Protein AF-A0A161MCT8-F1 (afdb_monomer_lite)

Organism: Triatoma infestans (NCBI:txid30076)

pLDDT: mean 91.81, std 5.63, range [60.62, 98.31]

Sequence (160 aa):
AERAEILQNCLNSLKDGGYIISIEDVGAEFAMDDIVTVASYACNNKCIMLLKKASLRDVENDAVIKYDSNDFTWIRKAQELISSAENRRIVFFSEKQKHSGLLGFANCLKRENDGKKTRFVLIMDDNAEKFSIANPFYANQLSKDLVINVYKNGRWGTYR

InterPro domains:
  IPR049391 Fatty acid synthase, pseudo-KR domain [PF21149] (71-160)

Secondary structure (DSSP, 8-state):
-HHHHHHHHHHHTPPTT-EEEEEEETT-----TTEEEEEEEEETTEEEEEEEEPP---STTSEEEE--SS--THHHHHHHHHHS-----EEEEE-S-SS--HHHHHHHHTTSTTGGGEEEEEE--TTSPPP-TTSHHHHHHHTT--SEEEEETTEEE---

Foldseek 3Di:
DVVVVVVVVVQVPDDVLDKDKDKAFPPDDDPDPQKDFLDWADDPRIIITIMHTFAPDDLQPAAEFEDDPVDPPSVVVVVVVLPDPDPAAYEYEYDPDPDGCQVVVLVVQCPDPSSLSYAYEYEDDNPDDPDDSPDCVVVVNCSSVDRYWYDDPNDIDDDD

Radius of gyration: 17.24 Å; chains: 1; bounding box: 38×37×45 Å

Structure (mmCIF, N/CA/C/O backbone):
data_AF-A0A161MCT8-F1
#
_entry.id   AF-A0A161MCT8-F1
#
loop_
_atom_site.group_PDB
_atom_site.id
_atom_site.type_symbol
_atom_site.label_atom_id
_atom_site.label_alt_id
_atom_site.label_comp_id
_atom_site.label_asym_id
_atom_site.label_entity_id
_atom_site.label_seq_id
_atom_site.pdbx_PDB_ins_code
_atom_site.Cartn_x
_atom_site.Cartn_y
_atom_site.Cartn_z
_atom_site.occupancy
_atom_site.B_iso_or_equiv
_atom_site.auth_seq_id
_atom_site.auth_comp_id
_atom_site.auth_asym_id
_atom_site.auth_atom_id
_atom_site.pdbx_PDB_model_num
ATOM 1 N N . ALA A 1 1 ? -22.378 3.930 23.420 1.00 60.62 1 ALA A N 1
ATOM 2 C CA . ALA A 1 1 ? -22.421 5.393 23.238 1.00 60.62 1 ALA A CA 1
ATOM 3 C C . ALA A 1 1 ? -21.050 6.000 23.537 1.00 60.62 1 ALA A C 1
ATOM 5 O O . ALA A 1 1 ? -20.394 6.422 22.599 1.00 60.62 1 ALA A O 1
ATOM 6 N N . GLU A 1 2 ? -20.553 5.894 24.773 1.00 82.38 2 GLU A N 1
ATOM 7 C CA . GLU A 1 2 ? -19.278 6.494 25.217 1.00 82.38 2 GLU A CA 1
ATOM 8 C C . GLU A 1 2 ? -18.037 6.088 24.390 1.00 82.38 2 GLU A C 1
ATOM 10 O O . GLU A 1 2 ? -17.288 6.943 23.933 1.00 82.38 2 GLU A O 1
ATOM 15 N N . ARG A 1 3 ? -17.842 4.791 24.101 1.00 79.94 3 ARG A N 1
ATOM 16 C CA . ARG A 1 3 ? -16.689 4.314 23.302 1.00 79.94 3 ARG A CA 1
ATOM 17 C C . ARG A 1 3 ? -16.634 4.912 21.891 1.00 79.94 3 ARG A C 1
ATOM 19 O O . ARG A 1 3 ? -15.554 5.244 21.412 1.00 79.94 3 ARG A O 1
ATOM 26 N N . ALA A 1 4 ? -17.783 5.031 21.226 1.00 81.94 4 ALA A N 1
ATOM 27 C CA . ALA A 1 4 ? -17.860 5.591 19.876 1.00 81.94 4 ALA A CA 1
ATOM 28 C C . ALA A 1 4 ? -17.554 7.096 19.885 1.00 81.94 4 ALA A C 1
ATOM 30 O O . ALA A 1 4 ? -16.852 7.589 19.010 1.00 81.94 4 ALA A O 1
ATOM 31 N N . GLU A 1 5 ? -18.012 7.807 20.916 1.00 87.88 5 GLU A N 1
ATOM 32 C CA . GLU A 1 5 ? -17.740 9.231 21.105 1.00 87.88 5 GLU A CA 1
ATOM 33 C C . GLU A 1 5 ? -16.254 9.505 21.380 1.00 87.88 5 GLU A C 1
ATOM 35 O O . GLU A 1 5 ? -15.654 10.368 20.738 1.00 87.88 5 GLU A O 1
ATOM 40 N N . ILE A 1 6 ? -15.623 8.721 22.266 1.00 89.69 6 ILE A N 1
ATOM 41 C CA . ILE A 1 6 ? -14.175 8.804 22.524 1.00 89.69 6 ILE A CA 1
ATOM 42 C C . ILE A 1 6 ? -13.394 8.574 21.229 1.00 89.69 6 ILE A C 1
ATOM 44 O O . ILE A 1 6 ? -12.505 9.357 20.894 1.00 89.69 6 ILE A O 1
ATOM 48 N N . LEU A 1 7 ? -13.748 7.531 20.476 1.00 88.12 7 LEU A N 1
ATOM 49 C CA . LEU A 1 7 ? -13.081 7.213 19.220 1.00 88.12 7 LEU A CA 1
ATOM 50 C C . LEU A 1 7 ? -13.246 8.334 18.187 1.00 88.12 7 LEU A C 1
ATOM 52 O O . LEU A 1 7 ? -12.261 8.722 17.560 1.00 88.12 7 LEU A O 1
ATOM 56 N N . GLN A 1 8 ? -14.440 8.916 18.065 1.00 88.12 8 GLN A N 1
ATOM 57 C CA . GLN A 1 8 ? -14.677 10.054 17.178 1.00 88.12 8 GLN A CA 1
ATOM 58 C C . GLN A 1 8 ? -13.823 11.269 17.564 1.00 88.12 8 GLN A C 1
ATOM 60 O O . GLN A 1 8 ? -13.223 11.908 16.698 1.00 88.12 8 GLN A O 1
ATOM 65 N N . ASN A 1 9 ? -13.706 11.563 18.860 1.00 91.44 9 ASN A N 1
ATOM 66 C CA . ASN A 1 9 ? -12.850 12.642 19.357 1.00 91.44 9 ASN A CA 1
ATOM 67 C C . ASN A 1 9 ? -11.369 12.381 19.048 1.00 91.44 9 ASN A C 1
ATOM 69 O O . ASN A 1 9 ? -10.646 13.298 18.642 1.00 91.44 9 ASN A O 1
ATOM 73 N N . CYS A 1 10 ? -10.920 11.128 19.167 1.00 92.12 10 CYS A N 1
ATOM 74 C CA . CYS A 1 10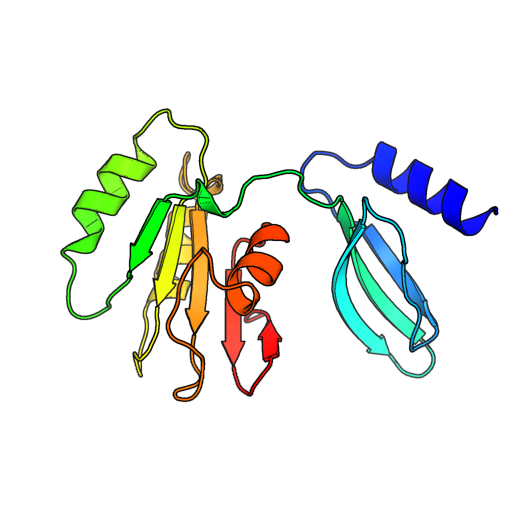 ? -9.575 10.729 18.761 1.00 92.12 10 CYS A CA 1
ATOM 75 C C . CYS A 1 10 ? -9.358 10.943 17.258 1.00 92.12 10 CYS A C 1
ATOM 77 O O . CYS A 1 10 ? -8.354 11.543 16.880 1.00 92.12 10 CYS A O 1
ATOM 79 N N . LEU A 1 11 ? -10.298 10.522 16.403 1.00 89.50 11 LEU A N 1
ATOM 80 C CA . LEU A 1 11 ? -10.209 10.709 14.948 1.00 89.50 11 LEU A CA 1
ATOM 81 C C . LEU A 1 11 ? -10.165 12.185 14.550 1.00 89.50 11 LEU A C 1
ATOM 83 O O . LEU A 1 11 ? -9.385 12.555 13.675 1.00 89.50 11 LEU A O 1
ATOM 87 N N . ASN A 1 12 ? -10.963 13.027 15.207 1.00 90.75 12 ASN A N 1
ATOM 88 C CA . ASN A 1 12 ? -10.994 14.472 14.966 1.00 90.75 12 ASN A CA 1
ATOM 89 C C . ASN A 1 12 ? -9.693 15.169 15.396 1.00 90.75 12 ASN A C 1
ATOM 91 O O . ASN A 1 12 ? -9.385 16.252 14.905 1.00 90.75 12 ASN A O 1
ATOM 95 N N . SER A 1 13 ? -8.918 14.539 16.281 1.00 93.00 13 SER A N 1
ATOM 96 C CA . SER A 1 13 ? -7.627 15.044 16.758 1.00 93.00 13 SER A CA 1
ATOM 97 C C . SER A 1 13 ? -6.440 14.584 15.897 1.00 93.00 13 SER A C 1
ATOM 99 O O . SER A 1 13 ? -5.315 15.050 16.097 1.00 93.00 13 SER A O 1
ATOM 101 N N . LEU A 1 14 ? -6.648 13.662 14.948 1.00 92.44 14 LEU A N 1
ATOM 102 C CA . LEU A 1 14 ? -5.588 13.180 14.065 1.00 92.44 14 LEU A CA 1
ATOM 103 C C . LEU A 1 14 ? -5.242 14.213 12.990 1.00 92.44 14 LEU A C 1
ATOM 105 O O . LEU A 1 14 ? -6.110 14.802 12.352 1.00 92.44 14 LEU A O 1
ATOM 109 N N . LYS A 1 15 ? -3.944 14.347 12.709 1.00 91.88 15 LYS A N 1
ATOM 110 C CA . LYS A 1 15 ? -3.476 14.940 11.450 1.00 91.88 15 LYS A CA 1
ATOM 111 C C . LYS A 1 15 ? -3.783 14.000 10.283 1.00 91.88 15 LYS A C 1
ATOM 113 O O . LYS A 1 15 ? -3.913 12.789 10.477 1.00 91.88 15 LYS A O 1
ATOM 118 N N . ASP A 1 16 ? -3.792 14.537 9.068 1.00 86.44 16 ASP A N 1
ATOM 119 C CA . ASP A 1 16 ? -3.954 13.742 7.850 1.00 86.44 16 ASP A CA 1
ATOM 120 C C . ASP A 1 16 ? -2.961 12.575 7.791 1.00 86.44 16 ASP A C 1
ATOM 122 O O . ASP A 1 16 ? -1.748 12.737 7.946 1.00 86.44 16 ASP A O 1
ATOM 126 N N . GLY A 1 17 ? -3.495 11.371 7.579 1.00 86.06 17 GLY A N 1
ATOM 127 C CA . GLY A 1 17 ? -2.709 10.139 7.551 1.00 86.06 17 GLY A CA 1
ATOM 128 C C . GLY A 1 17 ? -2.237 9.633 8.920 1.00 86.06 17 GLY A C 1
ATOM 129 O O . GLY A 1 17 ? -1.461 8.679 8.955 1.00 86.06 17 GLY A O 1
ATOM 130 N N . GLY A 1 18 ? -2.687 10.242 10.022 1.00 93.19 18 GLY A N 1
ATOM 131 C CA . GLY A 1 18 ? -2.433 9.788 11.387 1.00 93.19 18 GLY A CA 1
ATOM 132 C C . GLY A 1 18 ? -3.060 8.427 11.701 1.00 93.19 18 GLY A C 1
ATOM 133 O O . GLY A 1 18 ? -3.954 7.953 10.999 1.00 93.19 18 GLY A O 1
ATOM 134 N N . TYR A 1 19 ? -2.582 7.807 12.779 1.00 94.69 19 TYR A N 1
ATOM 135 C CA . TYR A 1 19 ? -3.027 6.492 13.235 1.00 94.69 19 TYR A CA 1
ATOM 136 C C . TYR A 1 19 ? -3.433 6.541 14.707 1.00 94.69 19 TYR A C 1
ATOM 138 O O . TYR A 1 19 ? -2.889 7.331 15.478 1.00 94.69 19 TYR A O 1
ATOM 146 N N . ILE A 1 20 ? -4.335 5.642 15.093 1.00 94.75 20 ILE A N 1
ATOM 147 C CA . ILE A 1 20 ? -4.674 5.338 16.485 1.00 94.75 20 ILE A CA 1
ATOM 148 C C . ILE A 1 20 ? -4.176 3.928 16.783 1.00 94.75 20 ILE A C 1
ATOM 150 O O . ILE A 1 20 ? -4.358 3.015 15.978 1.00 94.75 20 ILE A O 1
ATOM 154 N N . ILE A 1 21 ? -3.553 3.751 17.943 1.00 94.94 21 ILE A N 1
ATOM 155 C CA . ILE A 1 21 ? -3.252 2.432 18.496 1.00 94.94 21 ILE A CA 1
ATOM 156 C C . ILE A 1 21 ? -4.252 2.198 19.620 1.00 94.94 21 ILE A C 1
ATOM 158 O O . ILE A 1 21 ? -4.303 2.997 20.553 1.00 94.94 21 ILE A O 1
ATOM 162 N N . SER A 1 22 ? -5.029 1.120 19.525 1.00 92.81 22 SER A N 1
ATOM 163 C CA . SER A 1 22 ? -5.936 0.695 20.592 1.00 92.81 22 SER A CA 1
ATOM 164 C C . SER A 1 22 ? -5.580 -0.697 21.095 1.00 92.81 22 SER A C 1
ATOM 166 O O . SER A 1 22 ? -5.077 -1.532 20.340 1.00 92.81 22 SER A O 1
ATOM 168 N N . ILE A 1 23 ? -5.845 -0.935 22.377 1.00 93.69 23 ILE A N 1
ATOM 169 C CA . ILE A 1 23 ? -5.755 -2.251 23.006 1.00 93.69 23 ILE A CA 1
ATOM 170 C C . ILE A 1 23 ? -7.181 -2.692 23.304 1.00 93.69 23 ILE A C 1
ATOM 172 O O . ILE A 1 23 ? -7.877 -2.057 24.091 1.00 93.69 23 ILE A O 1
ATOM 176 N N . GLU A 1 24 ? -7.603 -3.784 22.686 1.00 92.81 24 GLU A N 1
ATOM 177 C CA . GLU A 1 24 ? -8.987 -4.253 22.718 1.00 92.81 24 GLU A CA 1
ATOM 178 C C . GLU A 1 24 ? -9.051 -5.728 23.116 1.00 92.81 24 GLU A C 1
ATOM 180 O O . GLU A 1 24 ? -8.024 -6.397 23.235 1.00 92.81 24 GLU A O 1
ATOM 185 N N . ASP A 1 25 ? -10.252 -6.252 23.345 1.00 93.25 25 ASP A N 1
ATOM 186 C CA . ASP A 1 25 ? -10.452 -7.698 23.456 1.00 93.25 25 ASP A CA 1
ATOM 187 C C . ASP A 1 25 ? -10.259 -8.388 22.099 1.00 93.25 25 ASP A C 1
ATOM 189 O O . ASP A 1 25 ? -10.488 -7.809 21.034 1.00 93.25 25 ASP A O 1
ATOM 193 N N . VAL A 1 26 ? -9.824 -9.650 22.124 1.00 90.25 26 VAL A N 1
ATOM 194 C CA . VAL A 1 26 ? -9.659 -10.439 20.894 1.00 90.25 26 VAL A CA 1
ATOM 195 C C . VAL A 1 26 ? -10.998 -10.535 20.158 1.00 90.25 26 VAL A C 1
ATOM 197 O O . VAL A 1 26 ? -12.011 -10.900 20.746 1.00 90.25 26 VAL A O 1
ATOM 200 N N . GLY A 1 27 ? -10.988 -10.225 18.860 1.00 85.31 27 GLY A N 1
ATOM 201 C CA . GLY A 1 27 ? -12.195 -10.199 18.029 1.00 85.31 27 GLY A CA 1
ATOM 202 C C . GLY A 1 27 ? -12.957 -8.873 18.062 1.00 85.31 27 GLY A C 1
ATOM 203 O O . GLY A 1 27 ? -14.019 -8.784 17.457 1.00 85.31 27 GLY A O 1
ATOM 204 N N . ALA A 1 28 ? -12.436 -7.840 18.732 1.00 87.31 28 ALA A N 1
ATOM 205 C CA . ALA A 1 28 ? -13.012 -6.507 18.644 1.00 87.31 28 ALA A CA 1
ATOM 206 C C . ALA A 1 28 ? -13.000 -5.985 17.200 1.00 87.31 28 ALA A C 1
ATOM 208 O O . ALA A 1 28 ? -11.990 -6.050 16.495 1.00 87.31 28 ALA A O 1
ATOM 209 N N . GLU A 1 29 ? -14.127 -5.405 16.798 1.00 84.25 29 GLU A N 1
ATOM 210 C CA . GLU A 1 29 ? -14.304 -4.755 15.506 1.00 84.25 29 GLU A CA 1
ATOM 211 C C . GLU A 1 29 ? -14.774 -3.310 15.700 1.00 84.25 29 GLU A C 1
ATOM 213 O O . GLU A 1 29 ? -15.417 -2.952 16.694 1.00 84.25 29 GLU A O 1
ATOM 218 N N . PHE A 1 30 ? -14.430 -2.465 14.731 1.00 81.94 30 PHE A N 1
ATOM 219 C CA . PHE A 1 30 ? -14.859 -1.074 14.663 1.00 81.94 30 PHE A CA 1
ATOM 220 C C . PHE A 1 30 ? -15.701 -0.899 13.404 1.00 81.94 30 PHE A C 1
ATOM 222 O O . PHE A 1 30 ? -15.164 -0.744 12.311 1.00 81.94 30 PHE A O 1
ATOM 229 N N . ALA A 1 31 ? -17.021 -0.959 13.563 1.00 68.94 31 ALA A N 1
ATOM 230 C CA . ALA A 1 31 ? -17.977 -0.713 12.490 1.00 68.94 31 ALA A CA 1
ATOM 231 C C . ALA A 1 31 ? -18.302 0.788 12.424 1.00 68.94 31 ALA A C 1
ATOM 233 O O . ALA A 1 31 ? -19.344 1.229 12.904 1.00 68.94 31 ALA A O 1
ATOM 234 N N . MET A 1 32 ? -17.363 1.579 11.904 1.00 77.62 32 MET A N 1
ATOM 235 C CA . MET A 1 32 ? -17.556 3.003 11.617 1.00 77.62 32 MET A CA 1
ATOM 236 C C . MET A 1 32 ? -17.069 3.288 10.199 1.00 77.62 32 MET A C 1
ATOM 238 O O . MET A 1 32 ? -15.960 2.893 9.843 1.00 77.62 32 MET A O 1
ATOM 242 N N . ASP A 1 33 ? -17.891 3.976 9.405 1.00 76.25 33 ASP A N 1
ATOM 243 C CA . ASP A 1 33 ? -17.624 4.228 7.980 1.00 76.25 33 ASP A CA 1
ATOM 244 C C . ASP A 1 33 ? -16.345 5.049 7.748 1.00 76.25 33 ASP A C 1
ATOM 246 O O . ASP A 1 33 ? -15.706 4.953 6.701 1.00 76.25 33 ASP A O 1
ATOM 250 N N . ASP A 1 34 ? -15.941 5.851 8.735 1.00 84.81 34 ASP A N 1
ATOM 251 C CA . ASP A 1 34 ? -14.768 6.714 8.680 1.00 84.81 34 ASP A CA 1
ATOM 252 C C . ASP A 1 34 ? -13.501 6.078 9.278 1.00 84.81 34 ASP A C 1
ATOM 254 O O . ASP A 1 34 ? -12.482 6.765 9.393 1.00 84.81 34 ASP A O 1
ATOM 258 N N . ILE A 1 35 ? -13.506 4.777 9.606 1.00 88.88 35 ILE A N 1
ATOM 259 C CA . ILE A 1 35 ? -12.356 4.063 10.186 1.00 88.88 35 ILE A CA 1
ATOM 260 C C . ILE A 1 35 ? -11.990 2.831 9.369 1.00 88.88 35 ILE A C 1
ATOM 262 O O . ILE A 1 35 ? -12.825 2.029 8.969 1.00 88.88 35 ILE A O 1
ATOM 266 N N . VAL A 1 36 ? -10.686 2.618 9.211 1.00 90.44 36 VAL A N 1
ATOM 267 C CA . VAL A 1 36 ? -10.130 1.387 8.664 1.00 90.44 36 VAL A CA 1
ATOM 268 C C . VAL A 1 36 ? -9.172 0.751 9.662 1.00 90.44 36 VAL A C 1
ATOM 270 O O . VAL A 1 36 ? -8.249 1.393 10.171 1.00 90.44 36 VAL A O 1
ATOM 273 N N . THR A 1 37 ? -9.356 -0.550 9.896 1.00 92.06 37 THR A N 1
ATOM 274 C CA . THR A 1 37 ? -8.369 -1.371 10.604 1.00 92.06 37 THR A CA 1
ATOM 275 C C . THR A 1 37 ? -7.218 -1.702 9.655 1.00 92.06 37 THR A C 1
ATOM 277 O O . THR A 1 37 ? -7.382 -2.390 8.645 1.00 92.06 37 THR A O 1
ATOM 280 N N . VAL A 1 38 ? -6.031 -1.198 9.979 1.00 92.94 38 VAL A N 1
ATOM 281 C CA . VAL A 1 38 ? -4.807 -1.379 9.191 1.00 92.94 38 VAL A CA 1
ATOM 282 C C . VAL A 1 38 ? -4.097 -2.671 9.576 1.00 92.94 38 VAL A C 1
ATOM 284 O O . VAL A 1 38 ? -3.630 -3.399 8.701 1.00 92.94 38 VAL A O 1
ATOM 287 N N . ALA A 1 39 ? -4.023 -2.957 10.876 1.00 92.06 39 ALA A N 1
ATOM 288 C CA . ALA A 1 39 ? -3.424 -4.170 11.415 1.00 92.06 39 ALA A CA 1
ATOM 289 C C . ALA A 1 39 ? -4.077 -4.552 12.749 1.00 92.06 39 ALA A C 1
ATOM 291 O O . ALA A 1 39 ? -4.557 -3.685 13.477 1.00 92.06 39 ALA A O 1
ATOM 292 N N . SER A 1 40 ? -4.050 -5.844 13.070 1.00 92.56 40 SER A N 1
ATOM 293 C CA . SER A 1 40 ? -4.464 -6.384 14.364 1.00 92.56 40 SER A CA 1
ATOM 294 C C . SER A 1 40 ? -3.501 -7.495 14.773 1.00 92.56 40 SER A C 1
ATOM 296 O O . SER A 1 40 ? -3.185 -8.375 13.970 1.00 92.56 40 SER A O 1
ATOM 298 N N . TYR A 1 41 ? -3.016 -7.431 16.009 1.00 91.81 41 TYR A N 1
ATOM 299 C CA . TYR A 1 41 ? -2.085 -8.395 16.585 1.00 91.81 41 TYR A CA 1
ATOM 300 C C . TYR A 1 41 ? -2.672 -8.946 17.879 1.00 91.81 41 TYR A C 1
ATOM 302 O O . TYR A 1 41 ? -2.870 -8.197 18.832 1.00 91.81 41 TYR A O 1
ATOM 310 N N . ALA A 1 42 ? -2.948 -10.248 17.928 1.00 92.12 42 ALA A N 1
ATOM 311 C CA . ALA A 1 42 ? -3.410 -10.893 19.151 1.00 92.12 42 ALA A CA 1
ATOM 312 C C . ALA A 1 42 ? -2.270 -10.980 20.183 1.00 92.12 42 ALA A C 1
ATOM 314 O O . ALA A 1 42 ? -1.143 -11.360 19.861 1.00 92.12 42 ALA A O 1
ATOM 315 N N . CYS A 1 43 ? -2.576 -10.634 21.428 1.00 90.38 43 CYS A N 1
ATOM 316 C CA . CYS A 1 43 ? -1.683 -10.656 22.580 1.00 90.38 43 CYS A CA 1
ATOM 317 C C . CYS A 1 43 ? -2.443 -11.251 23.773 1.00 90.38 43 CYS A C 1
ATOM 319 O O . CYS A 1 43 ? -3.087 -10.534 24.541 1.00 90.38 43 CYS A O 1
ATOM 321 N N . ASN A 1 44 ? -2.367 -12.575 23.935 1.00 90.00 44 ASN A N 1
ATOM 322 C CA . ASN A 1 44 ? -3.135 -13.328 24.931 1.00 90.00 44 ASN A CA 1
ATOM 323 C C . ASN A 1 44 ? -4.647 -13.067 24.784 1.00 90.00 44 ASN A C 1
ATOM 325 O O . ASN A 1 44 ? -5.218 -13.346 23.734 1.00 90.00 44 ASN A O 1
ATOM 329 N N . ASN A 1 45 ? -5.277 -12.500 25.815 1.00 92.31 45 ASN A N 1
ATOM 330 C CA . ASN A 1 45 ? -6.712 -12.207 25.851 1.00 92.31 45 ASN A CA 1
ATOM 331 C C . ASN A 1 45 ? -7.052 -10.821 25.278 1.00 92.31 45 ASN A C 1
ATOM 333 O O . ASN A 1 45 ? -8.211 -10.416 25.301 1.00 92.31 45 ASN A O 1
ATOM 337 N N . LYS A 1 46 ? -6.053 -10.083 24.785 1.00 94.94 46 LYS A N 1
ATOM 338 C CA . LYS A 1 46 ? -6.212 -8.768 24.161 1.00 94.94 46 LYS A CA 1
ATOM 339 C C . LYS A 1 46 ? -5.701 -8.791 22.724 1.00 94.94 46 LYS A C 1
ATOM 341 O O . LYS A 1 46 ? -5.036 -9.734 22.299 1.00 94.94 46 LYS A O 1
ATOM 346 N N . CYS A 1 47 ? -5.965 -7.736 21.972 1.00 94.56 47 CYS A N 1
ATOM 347 C CA . CYS A 1 47 ? -5.321 -7.463 20.699 1.00 94.56 47 CYS A CA 1
ATOM 348 C C . CYS A 1 47 ? -4.875 -6.000 20.621 1.00 94.56 47 CYS A C 1
ATOM 350 O O . CYS A 1 47 ? -5.494 -5.107 21.195 1.00 94.56 47 CYS A O 1
ATOM 352 N N . ILE A 1 48 ? -3.773 -5.764 19.915 1.00 94.94 48 ILE A N 1
ATOM 353 C CA . ILE A 1 48 ? -3.308 -4.428 19.550 1.00 94.94 48 ILE A CA 1
ATOM 354 C C . ILE A 1 48 ? -3.815 -4.150 18.142 1.00 94.94 48 ILE A C 1
ATOM 356 O O . ILE A 1 48 ? -3.437 -4.845 17.196 1.00 94.94 48 ILE A O 1
ATOM 360 N N . MET A 1 49 ? -4.647 -3.125 18.002 1.00 94.19 49 MET A N 1
ATOM 361 C CA . MET A 1 49 ? -5.208 -2.701 16.726 1.00 94.19 49 MET A CA 1
ATOM 362 C C . MET A 1 49 ? -4.603 -1.371 16.295 1.00 94.19 49 MET A C 1
ATOM 364 O O . MET A 1 49 ? -4.498 -0.431 17.081 1.00 94.19 49 MET A O 1
ATOM 368 N N . LEU A 1 50 ? -4.219 -1.296 15.023 1.00 94.81 50 LEU A N 1
ATOM 369 C 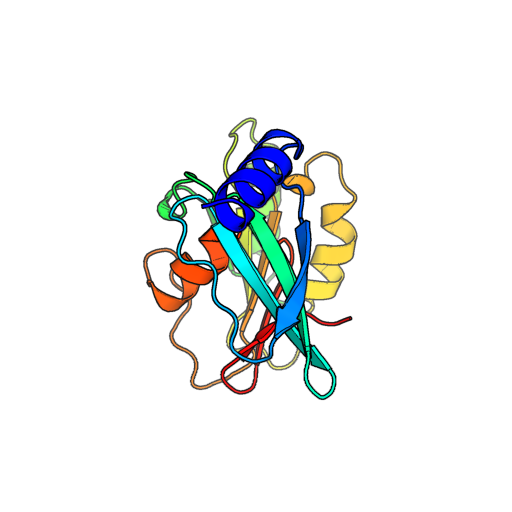CA . LEU A 1 50 ? -3.795 -0.067 14.370 1.00 94.81 50 LEU A CA 1
ATOM 370 C C . LEU A 1 50 ? -4.936 0.423 13.483 1.00 94.81 50 LEU A C 1
ATOM 372 O O . LEU A 1 50 ? -5.285 -0.233 12.499 1.00 94.81 50 LEU A O 1
ATOM 376 N N . LEU A 1 51 ? -5.499 1.573 13.828 1.00 93.88 51 LEU A N 1
ATOM 377 C CA . LEU A 1 51 ? -6.636 2.182 13.150 1.00 93.88 51 LEU A CA 1
ATOM 378 C C . LEU A 1 51 ? -6.193 3.445 12.414 1.00 93.88 51 LEU A C 1
ATOM 380 O O . LEU A 1 51 ? -5.251 4.126 12.824 1.00 93.88 51 LEU A O 1
ATOM 384 N N . LYS A 1 52 ? -6.890 3.770 11.330 1.00 92.31 52 LYS A N 1
ATOM 385 C CA . LYS A 1 52 ? -6.668 4.979 10.536 1.00 92.31 52 LYS A CA 1
ATOM 386 C C . LYS A 1 52 ? -8.003 5.504 10.031 1.00 92.31 52 LYS A C 1
ATOM 388 O O . LYS A 1 52 ? -8.900 4.713 9.757 1.00 92.31 52 LYS A O 1
ATOM 393 N N . LYS A 1 53 ? -8.115 6.821 9.859 1.00 91.50 53 LYS A N 1
ATOM 394 C CA . LYS A 1 53 ? -9.277 7.419 9.197 1.00 91.50 53 LYS A CA 1
ATOM 395 C C . LYS A 1 53 ? -9.394 6.906 7.757 1.00 91.50 53 LYS A C 1
ATOM 397 O O . LYS A 1 53 ? -8.396 6.882 7.031 1.00 91.50 53 LYS A O 1
ATOM 402 N N . ALA A 1 54 ? -10.591 6.497 7.353 1.00 87.75 54 ALA A N 1
ATOM 403 C CA . ALA A 1 54 ? -10.865 6.056 5.996 1.00 87.75 54 ALA A CA 1
ATOM 404 C C . ALA A 1 54 ? -10.510 7.164 4.997 1.00 87.75 54 ALA A C 1
ATOM 406 O O . ALA A 1 54 ? -10.791 8.347 5.210 1.00 87.75 54 ALA A O 1
ATOM 407 N N . SER A 1 55 ? -9.847 6.784 3.908 1.00 83.50 55 SER A N 1
ATOM 408 C CA . SER A 1 55 ? -9.510 7.719 2.843 1.00 83.50 55 SER A CA 1
ATOM 409 C C . SER A 1 55 ? -10.671 7.788 1.856 1.00 83.50 55 SER A C 1
ATOM 411 O O . SER A 1 55 ? -11.025 6.774 1.268 1.00 83.50 55 SER A O 1
ATOM 413 N N . LEU A 1 56 ? -11.212 8.986 1.614 1.00 82.31 56 LEU A N 1
ATOM 414 C CA . LEU A 1 56 ? -12.202 9.243 0.549 1.00 82.31 56 LEU A CA 1
ATOM 415 C C . LEU A 1 56 ? -11.559 9.344 -0.847 1.00 82.31 56 LEU A C 1
ATOM 417 O O . LEU A 1 56 ? -12.132 9.903 -1.778 1.00 82.31 56 LEU A O 1
ATOM 421 N N . ARG A 1 57 ? -10.315 8.887 -0.974 1.00 85.56 57 ARG A N 1
ATOM 422 C CA . ARG A 1 57 ? -9.521 9.013 -2.185 1.00 85.56 57 ARG A CA 1
ATOM 423 C C . ARG A 1 57 ? -9.987 7.993 -3.212 1.00 85.56 57 ARG A C 1
ATOM 425 O O . ARG A 1 57 ? -10.038 6.801 -2.921 1.00 85.56 57 ARG A O 1
ATOM 432 N N . ASP A 1 58 ? -10.210 8.465 -4.430 1.00 89.88 58 ASP A N 1
ATOM 433 C CA . ASP A 1 58 ? -10.432 7.594 -5.575 1.00 89.88 58 ASP A CA 1
ATOM 434 C C . ASP A 1 58 ? -9.127 6.872 -5.946 1.00 89.88 58 ASP A C 1
ATOM 436 O O . ASP A 1 58 ? -8.141 7.496 -6.355 1.00 89.88 58 ASP A O 1
ATOM 440 N N . VAL A 1 59 ? -9.108 5.555 -5.729 1.00 93.31 59 VAL A N 1
ATOM 441 C CA . VAL A 1 59 ? -7.958 4.693 -6.018 1.00 93.31 59 VAL A CA 1
ATOM 442 C C . VAL A 1 59 ? -7.753 4.532 -7.521 1.00 93.31 59 VAL A C 1
ATOM 444 O O . VAL A 1 59 ? -6.610 4.428 -7.957 1.00 93.31 59 VAL A O 1
ATOM 447 N N . GLU A 1 60 ? -8.816 4.572 -8.325 1.00 92.62 60 GLU A N 1
ATOM 448 C CA . GLU A 1 60 ? -8.731 4.327 -9.768 1.00 92.62 60 GLU A CA 1
ATOM 449 C C . GLU A 1 60 ? -7.978 5.437 -10.515 1.00 92.62 60 GLU A C 1
ATOM 451 O O . GLU A 1 60 ? -7.379 5.184 -11.560 1.00 92.62 60 GLU A O 1
ATOM 456 N N . ASN A 1 61 ? -7.921 6.643 -9.939 1.00 93.38 61 ASN A N 1
ATOM 457 C CA . ASN A 1 61 ? -7.172 7.779 -10.486 1.00 93.38 61 ASN A CA 1
ATOM 458 C C . ASN A 1 61 ? -5.649 7.706 -10.259 1.00 93.38 61 ASN A C 1
ATOM 460 O O . ASN A 1 61 ? -4.905 8.545 -10.789 1.00 93.38 61 ASN A O 1
ATOM 464 N N . ASP A 1 62 ? -5.149 6.742 -9.482 1.00 95.56 62 ASP A N 1
ATOM 465 C CA . ASP A 1 62 ? -3.709 6.620 -9.255 1.00 95.56 62 ASP A CA 1
ATOM 466 C C . ASP A 1 62 ? -2.959 6.193 -10.515 1.00 95.56 62 ASP A C 1
ATOM 468 O O . ASP A 1 62 ? -3.388 5.354 -11.309 1.00 95.56 62 ASP A O 1
ATOM 472 N N . ALA A 1 63 ? -1.750 6.727 -10.667 1.00 96.38 63 ALA A N 1
ATOM 473 C CA . ALA A 1 63 ? -0.855 6.274 -11.711 1.00 96.38 63 ALA A CA 1
ATOM 474 C C . ALA A 1 63 ? -0.249 4.920 -11.335 1.00 96.38 63 ALA A C 1
ATOM 476 O O . ALA A 1 63 ? 0.309 4.760 -10.252 1.00 96.38 63 ALA A O 1
ATOM 477 N N . VAL A 1 64 ? -0.279 3.966 -12.261 1.00 97.75 64 VAL A N 1
ATOM 478 C CA . VAL A 1 64 ? 0.303 2.636 -12.059 1.00 97.75 64 VAL A CA 1
ATOM 479 C C . VAL A 1 64 ? 1.601 2.476 -12.853 1.00 97.75 64 VAL A C 1
ATOM 481 O O . VAL A 1 64 ? 1.685 2.802 -14.048 1.00 97.75 64 VAL A O 1
ATOM 484 N N . ILE A 1 65 ? 2.617 1.922 -12.190 1.00 97.62 65 ILE A N 1
ATOM 485 C CA . ILE A 1 65 ? 3.917 1.580 -12.766 1.00 97.62 65 ILE A CA 1
ATOM 486 C C . ILE A 1 65 ? 4.252 0.135 -12.406 1.00 97.62 65 ILE A C 1
ATOM 488 O O . ILE A 1 65 ? 4.385 -0.209 -11.232 1.00 97.62 65 ILE A O 1
ATOM 492 N N . LYS A 1 66 ? 4.424 -0.712 -13.424 1.00 97.44 66 LYS A N 1
ATOM 493 C CA . LYS A 1 66 ? 4.982 -2.048 -13.224 1.00 97.44 66 LYS A CA 1
ATOM 494 C C . LYS A 1 66 ? 6.486 -1.913 -13.020 1.00 97.44 66 LYS A C 1
ATOM 496 O O . LYS A 1 66 ? 7.188 -1.476 -13.925 1.00 97.44 66 LYS A O 1
ATOM 501 N N . TYR A 1 67 ? 6.951 -2.257 -11.830 1.00 97.31 67 TYR A N 1
ATOM 502 C CA . TYR A 1 67 ? 8.364 -2.355 -11.510 1.00 97.31 67 TYR A CA 1
ATOM 503 C C . TYR A 1 67 ? 8.900 -3.692 -12.010 1.00 97.31 67 TYR A C 1
ATOM 505 O O . TYR A 1 67 ? 8.313 -4.739 -11.730 1.00 97.31 67 TYR A O 1
ATOM 513 N N . ASP A 1 68 ? 10.040 -3.662 -12.684 1.00 94.06 68 ASP A N 1
ATOM 514 C CA . ASP A 1 68 ? 10.770 -4.852 -13.105 1.00 94.06 68 ASP A CA 1
ATOM 515 C C . ASP A 1 68 ? 12.257 -4.693 -12.759 1.00 94.06 68 ASP A C 1
ATOM 517 O O . ASP A 1 68 ? 12.828 -3.611 -12.923 1.00 94.06 68 ASP A O 1
ATOM 521 N N . SER A 1 69 ? 12.859 -5.750 -12.207 1.00 93.12 69 SER A N 1
ATOM 522 C CA . SER A 1 69 ? 14.286 -5.774 -11.856 1.00 93.12 69 SER A CA 1
ATOM 523 C C . SER A 1 69 ? 15.206 -5.997 -13.067 1.00 93.12 69 SER A C 1
ATOM 525 O O . SER A 1 69 ? 16.405 -5.755 -12.957 1.00 93.12 69 SER A O 1
ATOM 527 N N . ASN A 1 70 ? 14.678 -6.501 -14.186 1.00 92.38 70 ASN A N 1
ATOM 528 C CA . ASN A 1 70 ? 15.432 -6.849 -15.394 1.00 92.38 70 ASN A CA 1
ATOM 529 C C . ASN A 1 70 ? 15.184 -5.861 -16.542 1.00 92.38 70 ASN A C 1
ATOM 531 O O . ASN A 1 70 ? 16.052 -5.689 -17.394 1.00 92.38 70 ASN A O 1
ATOM 535 N N . ASP A 1 71 ? 14.016 -5.218 -16.564 1.00 92.12 71 ASP A N 1
ATOM 536 C CA . ASP A 1 71 ? 13.660 -4.186 -17.537 1.00 92.12 71 ASP A CA 1
ATOM 537 C C . ASP A 1 71 ? 13.436 -2.833 -16.844 1.00 92.12 71 ASP A C 1
ATOM 539 O O . ASP A 1 71 ? 12.498 -2.650 -16.073 1.00 92.12 71 ASP A O 1
ATOM 543 N N . PHE A 1 72 ? 14.289 -1.855 -17.146 1.00 94.88 72 PHE A N 1
ATOM 544 C CA . PHE A 1 72 ? 14.264 -0.522 -16.539 1.00 94.88 72 PHE A CA 1
ATOM 545 C C . PHE A 1 72 ? 13.493 0.526 -17.358 1.00 94.88 72 PHE A C 1
ATOM 547 O O . PHE A 1 72 ? 13.545 1.717 -17.041 1.00 94.88 72 PHE A O 1
ATOM 554 N N . THR A 1 73 ? 12.739 0.124 -18.387 1.00 95.38 73 THR A N 1
ATOM 555 C CA . THR A 1 73 ? 11.903 1.038 -19.195 1.00 95.38 73 THR A CA 1
ATOM 556 C C . THR A 1 73 ? 10.897 1.839 -18.361 1.00 95.38 73 THR A C 1
ATOM 558 O O . THR A 1 73 ? 10.526 2.958 -18.728 1.00 95.38 73 THR A O 1
ATOM 561 N N . TRP A 1 74 ? 10.501 1.323 -17.192 1.00 96.12 74 TRP A N 1
ATOM 562 C CA . TRP A 1 74 ? 9.603 1.998 -16.256 1.00 96.12 74 TRP A CA 1
ATOM 563 C C . TRP A 1 74 ? 10.195 3.266 -15.620 1.00 96.12 74 TRP A C 1
ATOM 565 O O . TRP A 1 74 ? 9.426 4.129 -15.189 1.00 96.12 74 TRP A O 1
ATOM 575 N N . ILE A 1 75 ? 11.527 3.417 -15.573 1.00 96.00 75 ILE A N 1
ATOM 576 C CA . ILE A 1 75 ? 12.190 4.545 -14.894 1.00 96.00 75 ILE A CA 1
ATOM 577 C C . ILE A 1 75 ? 11.777 5.881 -15.513 1.00 96.00 75 ILE A C 1
ATOM 579 O O . ILE A 1 75 ? 11.427 6.805 -14.780 1.00 96.00 75 ILE A O 1
ATOM 583 N N . ARG A 1 76 ? 11.759 5.984 -16.849 1.00 95.25 76 ARG A N 1
ATOM 584 C CA . ARG A 1 76 ? 11.405 7.236 -17.543 1.00 95.25 76 ARG A CA 1
ATOM 585 C C . ARG A 1 76 ? 9.989 7.684 -17.180 1.00 95.25 76 ARG A C 1
ATOM 587 O O . ARG A 1 76 ? 9.778 8.831 -16.801 1.00 95.25 76 ARG A O 1
ATOM 594 N N . LYS A 1 77 ? 9.036 6.747 -17.212 1.00 95.12 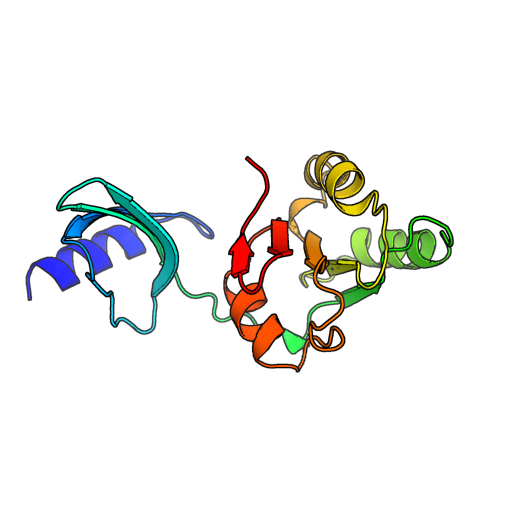77 LYS A N 1
ATOM 595 C CA . LYS A 1 77 ? 7.642 6.991 -16.814 1.00 95.12 77 LYS A CA 1
ATOM 596 C C . LYS A 1 77 ? 7.542 7.392 -15.338 1.00 95.12 77 LYS A C 1
ATOM 598 O O . LYS A 1 77 ? 6.758 8.272 -14.992 1.00 95.12 77 LYS A O 1
ATOM 603 N N . ALA A 1 78 ? 8.325 6.756 -14.465 1.00 94.50 78 ALA A N 1
ATOM 604 C CA . ALA A 1 78 ? 8.367 7.096 -13.047 1.00 94.50 78 ALA A CA 1
ATOM 605 C C . ALA A 1 78 ? 8.852 8.529 -12.821 1.00 94.50 78 ALA A C 1
ATOM 607 O O . ALA A 1 78 ? 8.192 9.272 -12.104 1.00 94.50 78 ALA A O 1
ATOM 608 N N . GLN A 1 79 ? 9.946 8.931 -13.469 1.00 93.38 79 GLN A N 1
ATOM 609 C CA . GLN A 1 79 ? 10.478 10.293 -13.383 1.00 93.38 79 GLN A CA 1
ATOM 610 C C . GLN A 1 79 ? 9.445 11.330 -13.837 1.00 93.38 79 GLN A C 1
ATOM 612 O O . GLN A 1 79 ? 9.174 12.273 -13.102 1.00 93.38 79 GLN A O 1
ATOM 617 N N . GLU A 1 80 ? 8.800 11.117 -14.987 1.00 93.19 80 GLU A N 1
ATOM 618 C CA . GLU A 1 80 ? 7.762 12.020 -15.505 1.00 93.19 80 GLU A CA 1
ATOM 619 C C . GLU A 1 80 ? 6.591 12.187 -14.523 1.00 93.19 80 GLU A C 1
ATOM 621 O O . GLU A 1 80 ? 6.174 13.305 -14.221 1.00 93.19 80 GLU A O 1
ATOM 626 N N . LEU A 1 81 ? 6.090 11.083 -13.962 1.00 93.62 81 LEU A N 1
ATOM 627 C CA . LEU A 1 81 ? 4.986 11.117 -12.999 1.00 93.62 81 LEU A CA 1
ATOM 628 C C . LEU A 1 81 ? 5.398 11.737 -11.657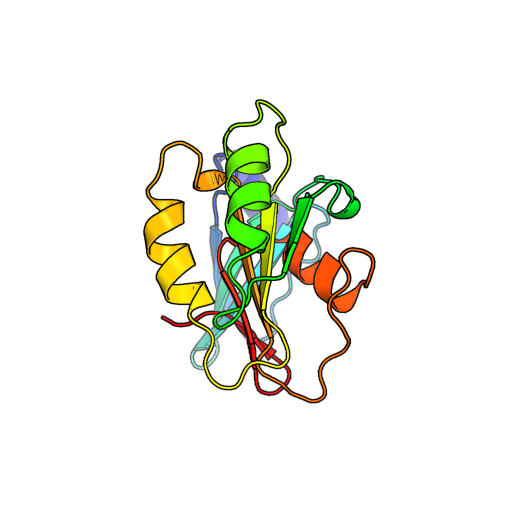 1.00 93.62 81 LEU A C 1
ATOM 630 O O . LEU A 1 81 ? 4.614 12.465 -11.038 1.00 93.62 81 LEU A O 1
ATOM 634 N N . ILE A 1 82 ? 6.620 11.471 -11.191 1.00 91.06 82 ILE A N 1
ATOM 635 C CA . ILE A 1 82 ? 7.136 12.013 -9.930 1.00 91.06 82 ILE A CA 1
ATOM 636 C C . ILE A 1 82 ? 7.376 13.519 -10.044 1.00 91.06 82 ILE A C 1
ATOM 638 O O . ILE A 1 82 ? 7.020 14.244 -9.122 1.00 91.06 82 ILE A O 1
ATOM 642 N N . SER A 1 83 ? 7.874 14.011 -11.175 1.00 89.19 83 SER A N 1
ATOM 643 C CA . SER A 1 83 ? 8.065 15.448 -11.396 1.00 89.19 83 SER A CA 1
ATOM 644 C C . SER A 1 83 ? 6.774 16.195 -11.747 1.00 89.19 83 SER A C 1
ATOM 646 O O . SER A 1 83 ? 6.759 17.424 -11.730 1.00 89.19 83 SER A O 1
ATOM 648 N N . SER A 1 84 ? 5.684 15.487 -12.061 1.00 89.19 84 SER A N 1
ATOM 649 C CA . SER A 1 84 ? 4.394 16.128 -12.325 1.00 89.19 84 SER A CA 1
ATOM 650 C C . SER A 1 84 ? 3.821 16.803 -11.071 1.00 89.19 84 SER A C 1
ATOM 652 O O . SER A 1 84 ? 3.891 16.260 -9.962 1.00 89.19 84 SER A O 1
ATOM 654 N N . ALA A 1 85 ? 3.188 17.963 -11.271 1.00 81.81 85 ALA A N 1
ATOM 655 C CA . ALA A 1 85 ? 2.440 18.682 -10.237 1.00 81.81 85 ALA A CA 1
ATOM 656 C C . ALA A 1 85 ? 1.085 18.021 -9.901 1.00 81.81 85 ALA A C 1
ATOM 658 O O . ALA A 1 85 ? 0.341 18.520 -9.057 1.00 81.81 85 ALA A O 1
ATOM 659 N N . GLU A 1 86 ? 0.741 16.909 -10.562 1.00 85.31 86 GLU A N 1
ATOM 660 C CA . GLU A 1 86 ? -0.493 16.176 -10.305 1.00 85.31 86 GLU A CA 1
ATOM 661 C C . GLU A 1 86 ? -0.481 15.590 -8.890 1.00 85.31 86 GLU A C 1
ATOM 663 O O . GLU A 1 86 ? 0.397 14.808 -8.511 1.00 85.31 86 GLU A O 1
ATOM 668 N N . ASN A 1 87 ? -1.507 15.923 -8.110 1.00 82.75 87 ASN A N 1
ATOM 669 C CA . ASN A 1 87 ? -1.686 15.404 -6.759 1.00 82.75 87 ASN A CA 1
ATOM 670 C C . ASN A 1 87 ? -2.404 14.040 -6.767 1.00 82.75 87 ASN A C 1
ATOM 672 O O . ASN A 1 87 ? -3.452 13.874 -6.145 1.00 82.75 87 ASN A O 1
ATOM 676 N N . ARG A 1 88 ? -1.849 13.059 -7.489 1.00 90.31 88 ARG A N 1
ATOM 677 C CA . ARG A 1 88 ? -2.301 11.654 -7.465 1.00 90.31 88 ARG A CA 1
ATOM 678 C C . ARG A 1 88 ? -1.227 10.736 -6.894 1.00 90.31 88 ARG A C 1
ATOM 680 O O . ARG A 1 88 ? -0.043 11.087 -6.903 1.00 90.31 88 ARG A O 1
ATOM 687 N N . ARG A 1 89 ? -1.608 9.562 -6.370 1.00 94.50 89 ARG A N 1
ATOM 688 C CA . ARG A 1 89 ? -0.600 8.585 -5.936 1.00 94.50 89 ARG A CA 1
ATOM 689 C C . ARG A 1 89 ? 0.006 7.887 -7.144 1.00 94.50 89 ARG A C 1
ATOM 691 O O . ARG A 1 89 ? -0.593 7.793 -8.213 1.00 94.50 89 ARG A O 1
ATOM 698 N N . ILE A 1 90 ? 1.223 7.400 -6.941 1.00 96.56 90 ILE A N 1
ATOM 699 C CA . ILE A 1 90 ? 1.953 6.593 -7.913 1.00 96.56 90 ILE A CA 1
ATOM 700 C C . ILE A 1 90 ? 2.154 5.221 -7.284 1.00 96.56 90 ILE A C 1
ATOM 702 O O . ILE A 1 90 ? 2.923 5.079 -6.333 1.00 96.56 90 ILE A O 1
ATOM 706 N N . VAL A 1 91 ? 1.442 4.223 -7.790 1.00 97.94 91 VAL A N 1
ATOM 707 C CA . VAL A 1 91 ? 1.512 2.840 -7.329 1.00 97.94 91 VAL A CA 1
ATOM 708 C C . VAL A 1 91 ? 2.536 2.090 -8.172 1.00 97.94 91 VAL A C 1
ATOM 710 O O . VAL A 1 91 ? 2.299 1.764 -9.336 1.00 97.94 91 VAL A O 1
ATOM 713 N N . PHE A 1 92 ? 3.679 1.795 -7.566 1.00 98.12 92 PHE A N 1
ATOM 714 C CA . PHE A 1 92 ? 4.632 0.830 -8.088 1.00 98.12 92 PHE A CA 1
ATOM 715 C C . PHE A 1 92 ? 4.201 -0.564 -7.659 1.00 98.12 92 PHE A C 1
ATOM 717 O O . PHE A 1 92 ? 4.037 -0.818 -6.465 1.00 98.12 92 PHE A O 1
ATOM 724 N N . PHE A 1 93 ? 4.061 -1.480 -8.607 1.00 98.25 93 PHE A N 1
ATOM 725 C CA . PHE A 1 93 ? 3.764 -2.871 -8.294 1.00 98.25 93 PHE A CA 1
ATOM 726 C C . PHE A 1 93 ? 4.780 -3.816 -8.919 1.00 98.25 93 PHE A C 1
ATOM 728 O O . PHE A 1 93 ? 5.303 -3.561 -10.001 1.00 98.25 93 PHE A O 1
ATOM 735 N N . SER A 1 94 ? 5.041 -4.921 -8.235 1.00 97.62 94 SER A N 1
ATOM 736 C CA . SER A 1 94 ? 5.855 -6.026 -8.724 1.00 97.62 94 SER A CA 1
ATOM 737 C C . SER A 1 94 ? 5.092 -7.319 -8.485 1.00 97.62 94 SER A C 1
ATOM 739 O O . SER A 1 94 ? 4.628 -7.572 -7.376 1.00 97.62 94 SER A O 1
ATOM 741 N N . GLU A 1 95 ? 4.946 -8.114 -9.537 1.00 95.12 95 GLU A N 1
ATOM 742 C CA . GLU A 1 95 ? 4.315 -9.433 -9.526 1.00 95.12 95 GLU A CA 1
ATOM 743 C C . GLU A 1 95 ? 5.175 -10.394 -10.350 1.00 95.12 95 GLU A C 1
ATOM 745 O O . GLU A 1 95 ? 5.878 -9.960 -11.271 1.00 95.12 95 GLU A O 1
ATOM 750 N N . LYS A 1 96 ? 5.089 -11.698 -10.057 1.00 88.31 96 LYS A N 1
ATOM 751 C CA . LYS A 1 96 ? 5.729 -12.767 -10.848 1.00 88.31 96 LYS A CA 1
ATOM 752 C C . LYS A 1 96 ? 7.250 -12.602 -10.996 1.00 88.31 96 LYS A C 1
ATOM 754 O O . LYS A 1 96 ? 7.829 -12.950 -12.022 1.00 88.31 96 LYS A O 1
ATOM 759 N N . GLN A 1 97 ? 7.903 -12.062 -9.967 1.00 86.12 97 GLN A N 1
ATOM 760 C CA . GLN A 1 97 ? 9.354 -11.889 -9.905 1.00 86.12 97 GLN A CA 1
ATOM 761 C C . GLN A 1 97 ? 9.920 -12.610 -8.686 1.00 86.12 97 GLN A C 1
ATOM 763 O O . GLN A 1 97 ? 9.646 -12.236 -7.549 1.00 86.12 97 GLN A O 1
ATOM 768 N N . LYS A 1 98 ? 10.789 -13.598 -8.930 1.00 83.75 98 LYS A N 1
ATOM 769 C CA . LYS A 1 98 ? 11.466 -14.365 -7.872 1.00 83.75 98 LYS A CA 1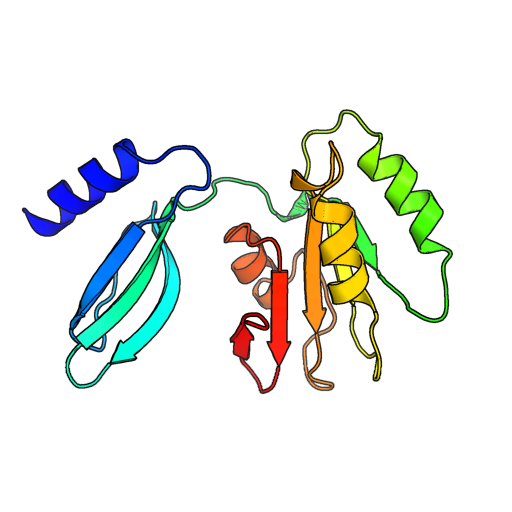
ATOM 770 C C . LYS A 1 98 ? 12.327 -13.480 -6.959 1.00 83.75 98 LYS A C 1
ATOM 772 O O . LYS A 1 98 ? 12.394 -13.706 -5.753 1.00 83.75 98 LYS A O 1
ATOM 777 N N . HIS A 1 99 ? 12.977 -12.470 -7.538 1.00 88.19 99 HIS A N 1
ATOM 778 C CA . HIS A 1 99 ? 13.851 -11.529 -6.840 1.00 88.19 99 HIS A CA 1
ATOM 779 C C . HIS A 1 99 ? 13.506 -10.096 -7.260 1.00 88.19 99 HIS A C 1
ATOM 781 O O . HIS A 1 99 ? 14.018 -9.578 -8.253 1.00 88.19 99 HIS A O 1
ATOM 787 N N . SER A 1 100 ? 12.604 -9.453 -6.517 1.00 94.00 100 SER A N 1
ATOM 788 C CA . SER A 1 100 ? 12.224 -8.065 -6.783 1.00 94.00 100 SER A CA 1
ATOM 789 C C . SER A 1 100 ? 12.993 -7.085 -5.896 1.00 94.00 100 SER A C 1
ATOM 791 O O . SER A 1 100 ? 12.952 -7.186 -4.670 1.00 94.00 100 SER A O 1
ATOM 793 N N . GLY A 1 101 ? 13.643 -6.095 -6.515 1.00 95.19 101 GLY A N 1
ATOM 794 C CA . GLY A 1 101 ? 14.301 -4.980 -5.823 1.00 95.19 101 GLY A CA 1
ATOM 795 C C . GLY A 1 101 ? 13.348 -3.885 -5.319 1.00 95.19 101 GLY A C 1
ATOM 796 O O . GLY A 1 101 ? 13.807 -2.896 -4.743 1.00 95.19 101 GLY A O 1
ATOM 797 N N . LEU A 1 102 ? 12.030 -4.052 -5.502 1.00 97.00 102 LEU A N 1
ATOM 798 C CA . LEU A 1 102 ? 11.013 -3.020 -5.271 1.00 97.00 102 LEU A CA 1
ATOM 799 C C . LEU A 1 102 ? 11.082 -2.389 -3.873 1.00 97.00 102 LEU A C 1
ATOM 801 O O . LEU A 1 102 ? 10.949 -1.178 -3.741 1.00 97.00 102 LEU A O 1
ATOM 805 N N . LEU A 1 103 ? 11.306 -3.181 -2.823 1.00 95.62 103 LEU A N 1
ATOM 806 C CA . LEU A 1 103 ? 11.357 -2.658 -1.451 1.00 95.62 103 LEU A CA 1
ATOM 807 C C . LEU A 1 103 ? 12.638 -1.868 -1.162 1.00 95.62 103 LEU A C 1
ATOM 809 O O . LEU A 1 103 ? 12.602 -0.886 -0.422 1.00 95.62 103 LEU A O 1
ATOM 813 N N . GLY A 1 104 ? 13.761 -2.268 -1.765 1.00 95.00 104 GLY A N 1
ATOM 814 C CA . GLY A 1 104 ? 15.001 -1.494 -1.713 1.00 95.00 104 GLY A CA 1
ATOM 815 C C . GLY A 1 104 ? 14.815 -0.140 -2.394 1.00 95.00 104 GLY A C 1
ATOM 816 O O . GLY A 1 104 ? 15.110 0.897 -1.805 1.00 95.00 104 GLY A O 1
ATOM 817 N N . PHE A 1 105 ? 14.209 -0.151 -3.583 1.00 95.19 105 PHE A N 1
ATOM 818 C CA . PHE A 1 105 ? 13.827 1.060 -4.304 1.00 95.19 105 PHE A CA 1
ATOM 819 C C . PHE A 1 105 ? 12.877 1.953 -3.486 1.00 95.19 105 PHE A C 1
ATOM 821 O O . PHE A 1 105 ? 13.136 3.146 -3.328 1.00 95.19 105 PHE A O 1
ATOM 828 N N . ALA A 1 106 ? 11.839 1.372 -2.878 1.00 95.56 106 ALA A N 1
ATOM 829 C CA . ALA A 1 106 ? 10.884 2.085 -2.032 1.00 95.56 106 ALA A CA 1
ATOM 830 C C . ALA A 1 106 ? 11.552 2.810 -0.856 1.00 95.56 106 ALA A C 1
ATOM 832 O O . ALA A 1 106 ? 11.180 3.934 -0.510 1.00 95.56 106 ALA A O 1
ATOM 833 N N . ASN A 1 107 ? 12.548 2.175 -0.233 1.00 93.81 107 ASN A N 1
ATOM 834 C CA . ASN A 1 107 ? 13.270 2.748 0.898 1.00 93.81 107 ASN A CA 1
ATOM 835 C C . ASN A 1 107 ? 14.081 3.992 0.529 1.00 93.81 107 ASN A C 1
ATOM 837 O O . ASN A 1 107 ? 14.174 4.902 1.356 1.00 93.81 107 ASN A O 1
ATOM 841 N N . CYS A 1 108 ? 14.631 4.036 -0.684 1.00 93.31 108 CYS A N 1
ATOM 842 C CA . CYS A 1 108 ? 15.306 5.216 -1.208 1.00 93.31 108 CYS A CA 1
ATOM 843 C C . CYS A 1 108 ? 14.285 6.292 -1.586 1.00 93.31 108 CYS A C 1
ATOM 845 O O . CYS A 1 108 ? 14.318 7.388 -1.028 1.00 93.31 108 CYS A O 1
ATOM 847 N N . LEU A 1 109 ? 13.321 5.945 -2.442 1.00 93.38 109 LEU A N 1
ATOM 848 C CA . LEU A 1 109 ? 12.431 6.922 -3.065 1.00 93.38 109 LEU A CA 1
ATOM 849 C C . LEU A 1 109 ? 11.564 7.674 -2.051 1.00 93.38 109 LEU A C 1
ATOM 851 O O . LEU A 1 109 ? 11.354 8.874 -2.179 1.00 93.38 109 LEU A O 1
ATOM 855 N N . LYS A 1 110 ? 11.104 7.007 -0.983 1.00 89.25 110 LYS A N 1
ATOM 856 C CA . LYS A 1 110 ? 10.279 7.645 0.061 1.00 89.25 110 LYS A CA 1
ATOM 857 C C . LYS A 1 110 ? 10.982 8.792 0.803 1.00 89.25 110 LYS A C 1
ATOM 859 O O . LYS A 1 110 ? 10.313 9.541 1.512 1.00 89.25 110 LYS A O 1
ATOM 864 N N . ARG A 1 111 ? 12.314 8.889 0.707 1.00 90.00 111 ARG A N 1
ATOM 865 C CA . ARG A 1 111 ? 13.127 9.940 1.341 1.00 90.00 111 ARG A CA 1
ATOM 866 C C . ARG A 1 111 ? 13.311 11.171 0.453 1.00 90.00 111 ARG A C 1
ATOM 868 O O . ARG A 1 111 ? 13.852 12.162 0.930 1.00 90.00 111 ARG A O 1
ATOM 875 N N . GLU A 1 112 ? 12.883 11.112 -0.802 1.00 90.31 112 GLU A N 1
ATOM 876 C CA . GLU A 1 112 ? 12.952 12.228 -1.744 1.00 90.31 112 GLU A CA 1
ATOM 877 C C . GLU A 1 112 ? 11.753 13.176 -1.566 1.00 90.31 112 GLU A C 1
ATOM 879 O O . GLU A 1 112 ? 10.723 12.787 -1.005 1.00 90.31 112 GLU A O 1
ATOM 884 N N . ASN A 1 113 ? 11.872 14.423 -2.045 1.00 76.75 113 ASN A N 1
ATOM 885 C CA . ASN A 1 113 ? 10.870 15.485 -1.836 1.00 76.75 113 ASN A CA 1
ATOM 886 C C . ASN A 1 113 ? 9.455 15.069 -2.279 1.00 76.75 113 ASN A C 1
ATOM 888 O O . ASN A 1 113 ? 8.484 15.337 -1.570 1.00 76.75 113 ASN A O 1
ATOM 892 N N . ASP A 1 114 ? 9.362 14.308 -3.371 1.00 82.31 114 ASP A N 1
ATOM 893 C CA . ASP A 1 114 ? 8.109 13.805 -3.944 1.00 82.31 114 ASP A CA 1
ATOM 894 C C . ASP A 1 114 ? 7.867 12.312 -3.666 1.00 82.31 114 ASP A C 1
ATOM 896 O O . ASP A 1 114 ? 6.910 11.708 -4.152 1.00 82.31 114 ASP A O 1
ATOM 900 N N . GLY A 1 115 ? 8.687 11.694 -2.813 1.00 83.00 115 GLY A N 1
ATOM 901 C CA . GLY A 1 115 ? 8.550 10.289 -2.435 1.00 83.00 115 GLY A CA 1
ATOM 902 C C . GLY A 1 115 ? 7.232 9.975 -1.725 1.00 83.00 115 GLY A C 1
ATOM 903 O O . GLY A 1 115 ? 6.716 8.860 -1.808 1.00 83.00 115 GLY A O 1
ATOM 904 N N . LYS A 1 116 ? 6.629 10.968 -1.059 1.00 87.00 116 LYS A N 1
ATOM 905 C CA . LYS A 1 116 ? 5.413 10.800 -0.244 1.00 87.00 116 LYS A CA 1
ATOM 906 C C . LYS A 1 116 ? 4.172 10.403 -1.048 1.00 87.00 116 LYS A C 1
ATOM 908 O O . LYS A 1 116 ? 3.267 9.798 -0.468 1.00 87.00 116 LYS A O 1
ATOM 913 N N . LYS A 1 117 ? 4.113 10.695 -2.355 1.00 91.62 117 LYS A N 1
ATOM 914 C CA . LYS A 1 117 ? 3.005 10.263 -3.233 1.00 91.62 117 LYS A CA 1
ATOM 915 C C . LYS A 1 117 ? 3.134 8.819 -3.719 1.00 91.62 117 LYS A C 1
ATOM 917 O O . LYS A 1 117 ? 2.193 8.294 -4.308 1.00 91.62 117 LYS A O 1
ATOM 922 N N . THR A 1 118 ? 4.256 8.157 -3.455 1.00 95.69 118 THR A N 1
ATOM 923 C CA . THR A 1 118 ? 4.520 6.809 -3.967 1.00 95.69 118 THR A CA 1
ATOM 924 C C . THR A 1 118 ? 3.990 5.722 -3.033 1.00 95.69 118 THR A C 1
ATOM 926 O O . THR A 1 118 ? 4.008 5.853 -1.806 1.00 95.69 118 THR A O 1
ATOM 929 N N . ARG A 1 119 ? 3.454 4.655 -3.617 1.00 96.81 119 ARG A N 1
ATOM 930 C CA . ARG A 1 119 ? 2.924 3.470 -2.940 1.00 96.81 119 ARG A CA 1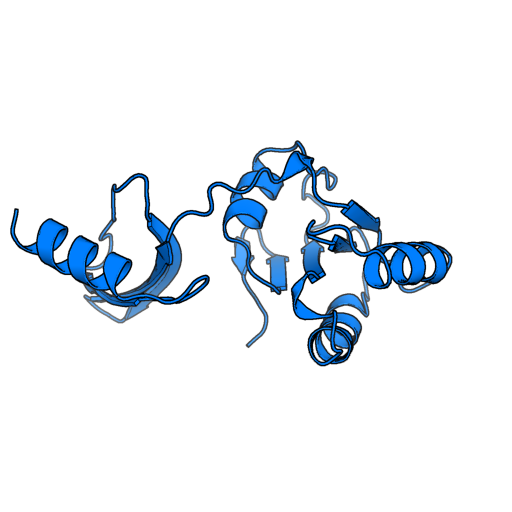
ATOM 931 C C . ARG A 1 119 ? 3.529 2.246 -3.604 1.00 96.81 119 ARG A C 1
ATOM 933 O O . ARG A 1 119 ? 3.752 2.251 -4.810 1.00 96.81 119 ARG A O 1
ATOM 940 N N . PHE A 1 120 ? 3.796 1.211 -2.823 1.00 98.19 120 PHE A N 1
ATOM 941 C CA . PHE A 1 120 ? 4.507 0.028 -3.288 1.00 98.19 120 PHE A CA 1
ATOM 942 C C . PHE A 1 120 ? 3.691 -1.222 -2.980 1.00 98.19 120 PHE A C 1
ATOM 944 O O . PHE A 1 120 ? 3.245 -1.409 -1.845 1.00 98.19 120 PHE A O 1
ATOM 951 N N . VAL A 1 121 ? 3.502 -2.064 -3.994 1.00 98.31 121 VAL A N 1
ATOM 952 C CA . VAL A 1 121 ? 2.756 -3.322 -3.926 1.00 98.31 121 VAL A CA 1
ATOM 953 C C . VAL A 1 121 ? 3.660 -4.454 -4.405 1.00 98.31 121 VAL A C 1
ATOM 955 O O . VAL A 1 121 ? 3.976 -4.557 -5.586 1.00 98.31 121 VAL A O 1
ATOM 958 N N . LEU A 1 122 ? 4.098 -5.308 -3.487 1.00 97.88 122 LEU A N 1
ATOM 959 C CA . LEU A 1 122 ? 4.886 -6.496 -3.798 1.00 97.88 122 LEU A CA 1
ATOM 960 C C . LEU A 1 122 ? 3.997 -7.736 -3.691 1.00 97.88 122 LEU A C 1
ATOM 962 O O . LEU A 1 122 ? 3.575 -8.096 -2.595 1.00 97.88 122 LEU A O 1
ATOM 966 N N . ILE A 1 123 ? 3.736 -8.394 -4.816 1.00 97.75 123 ILE A N 1
ATOM 967 C CA . ILE A 1 123 ? 2.947 -9.624 -4.903 1.00 97.75 123 ILE A CA 1
ATOM 968 C C . ILE A 1 123 ? 3.919 -10.791 -5.041 1.00 97.75 123 ILE A C 1
ATOM 970 O O . ILE A 1 123 ? 4.607 -10.916 -6.055 1.00 97.75 123 ILE A O 1
ATOM 974 N N . MET A 1 124 ? 4.000 -11.613 -3.997 1.00 95.19 124 MET A N 1
ATOM 975 C CA . MET A 1 124 ? 4.942 -12.734 -3.921 1.00 95.19 124 MET A CA 1
ATOM 976 C C . MET A 1 124 ? 4.303 -14.086 -4.225 1.00 95.19 124 MET A C 1
ATOM 978 O O . MET A 1 124 ? 5.018 -15.032 -4.535 1.00 95.19 124 MET A O 1
ATOM 982 N N . ASP A 1 125 ? 2.984 -14.176 -4.106 1.00 94.38 125 ASP A N 1
ATOM 983 C CA . ASP A 1 125 ? 2.250 -15.413 -4.324 1.00 94.38 125 ASP A CA 1
ATOM 984 C C . ASP A 1 125 ? 1.982 -15.612 -5.817 1.00 94.38 125 ASP A C 1
ATOM 986 O O . ASP A 1 125 ? 1.330 -14.786 -6.456 1.00 94.38 125 ASP A O 1
ATOM 990 N N . ASP A 1 126 ? 2.458 -16.727 -6.373 1.00 91.06 126 ASP A N 1
ATOM 991 C CA . ASP A 1 126 ? 2.306 -17.041 -7.801 1.00 91.06 126 ASP A CA 1
ATOM 992 C C . ASP A 1 126 ? 0.842 -17.261 -8.215 1.00 91.06 126 ASP A C 1
ATOM 994 O O . ASP A 1 126 ? 0.486 -17.077 -9.379 1.00 91.06 126 ASP A O 1
ATOM 998 N N . ASN A 1 127 ? -0.006 -17.654 -7.261 1.00 92.50 127 ASN A N 1
ATOM 999 C CA . ASN A 1 127 ? -1.437 -17.877 -7.452 1.00 92.50 127 ASN A CA 1
ATOM 1000 C C . ASN A 1 127 ? -2.296 -16.633 -7.171 1.00 92.50 127 ASN A C 1
ATOM 1002 O O . ASN A 1 127 ? -3.521 -16.730 -7.243 1.00 92.50 127 ASN A O 1
ATOM 1006 N N . ALA A 1 128 ? -1.690 -15.489 -6.842 1.00 94.06 128 ALA A N 1
ATOM 1007 C CA . ALA A 1 128 ? -2.429 -14.244 -6.704 1.00 94.06 128 ALA A CA 1
ATOM 1008 C C . ALA A 1 128 ? -3.045 -13.826 -8.048 1.00 94.06 128 ALA A C 1
ATOM 1010 O O . ALA A 1 128 ? -2.525 -14.127 -9.128 1.00 94.06 128 ALA A O 1
ATOM 1011 N N . GLU A 1 129 ? -4.157 -13.097 -7.977 1.00 92.88 129 GLU A N 1
ATOM 1012 C CA . GLU A 1 129 ? -4.768 -12.496 -9.158 1.00 92.88 129 GLU A CA 1
ATOM 1013 C C . GLU A 1 129 ? -3.774 -11.558 -9.866 1.00 92.88 129 GLU A C 1
ATOM 1015 O O . GLU A 1 129 ? -2.792 -11.098 -9.290 1.00 92.88 129 GLU A O 1
ATOM 1020 N N . LYS A 1 130 ? -3.981 -11.276 -11.155 1.00 95.62 130 LYS A N 1
ATOM 1021 C CA . LYS A 1 130 ? -3.126 -10.302 -11.845 1.00 95.62 130 LYS A CA 1
ATOM 1022 C C . LYS A 1 130 ? -3.379 -8.914 -11.257 1.00 95.62 130 LYS A C 1
ATOM 1024 O O . LYS A 1 130 ? -4.541 -8.527 -11.106 1.00 95.62 130 LYS A O 1
ATOM 1029 N N . PHE A 1 131 ? -2.317 -8.147 -11.004 1.00 97.25 131 PHE A N 1
ATOM 1030 C CA . PHE A 1 131 ? -2.475 -6.785 -10.504 1.00 97.25 131 PHE A CA 1
ATOM 1031 C C . PHE A 1 131 ? -3.351 -5.948 -11.443 1.00 97.25 131 PHE A C 1
ATOM 1033 O O . PHE A 1 131 ? -3.101 -5.839 -12.648 1.00 97.25 131 PHE A O 1
ATOM 1040 N N . SER A 1 132 ? -4.367 -5.324 -10.861 1.00 96.31 132 SER A N 1
ATOM 1041 C CA . SER A 1 132 ? -5.221 -4.337 -11.505 1.00 96.31 132 SER A CA 1
ATOM 1042 C C . SER A 1 132 ? -5.706 -3.370 -10.442 1.00 96.31 132 SER A C 1
ATOM 1044 O O . SER A 1 132 ? -6.119 -3.793 -9.364 1.00 96.31 132 SER A O 1
ATOM 1046 N N . ILE A 1 133 ? -5.675 -2.077 -10.748 1.00 95.56 133 ILE A N 1
ATOM 1047 C CA . ILE A 1 133 ? -6.115 -1.059 -9.797 1.00 95.56 133 ILE A CA 1
ATOM 1048 C C . ILE A 1 133 ? -7.631 -1.062 -9.580 1.00 95.56 133 ILE A C 1
ATOM 1050 O O . ILE A 1 133 ? -8.084 -0.754 -8.486 1.00 95.56 133 ILE A O 1
ATOM 1054 N N . ALA A 1 134 ? -8.391 -1.493 -10.590 1.00 95.62 134 ALA A N 1
ATOM 1055 C CA . ALA A 1 134 ? -9.844 -1.637 -10.527 1.00 95.62 134 ALA A CA 1
ATOM 1056 C C . ALA A 1 134 ? -10.289 -2.956 -9.869 1.00 95.62 134 ALA A C 1
ATOM 1058 O O . ALA A 1 134 ? -11.473 -3.176 -9.637 1.00 95.62 134 ALA A O 1
ATOM 1059 N N . ASN A 1 135 ? -9.360 -3.878 -9.597 1.00 96.31 135 ASN A N 1
ATOM 1060 C CA . ASN A 1 135 ? -9.708 -5.131 -8.939 1.00 96.31 135 ASN A CA 1
ATOM 1061 C C . ASN A 1 135 ? -9.917 -4.879 -7.430 1.00 96.31 135 ASN A C 1
ATOM 1063 O O . ASN A 1 135 ? -8.971 -4.431 -6.770 1.00 96.31 135 ASN A O 1
ATOM 1067 N N . PRO A 1 136 ? -11.097 -5.213 -6.859 1.00 95.38 136 PRO A N 1
ATOM 1068 C CA . PRO A 1 136 ? -11.411 -4.982 -5.448 1.00 95.38 136 PRO A CA 1
ATOM 1069 C C . PRO A 1 136 ? -10.378 -5.553 -4.475 1.00 95.38 136 PRO A C 1
ATOM 1071 O O . PRO A 1 136 ? -10.112 -4.949 -3.437 1.00 95.38 136 PRO A O 1
ATOM 1074 N N . PHE A 1 137 ? -9.753 -6.682 -4.815 1.00 96.00 137 PHE A N 1
ATOM 1075 C CA . PHE A 1 137 ? -8.715 -7.300 -3.995 1.00 96.00 137 PHE A CA 1
ATOM 1076 C C . PHE A 1 137 ? -7.528 -6.351 -3.738 1.00 96.00 137 PHE A C 1
ATOM 1078 O O . PHE A 1 137 ? -7.041 -6.253 -2.609 1.00 96.00 137 PHE A O 1
ATOM 1085 N N . TYR A 1 138 ? -7.102 -5.601 -4.759 1.00 97.38 138 TYR A N 1
ATOM 1086 C CA . TYR A 1 138 ? -6.036 -4.602 -4.650 1.00 97.38 138 TYR A CA 1
ATOM 1087 C C . TYR A 1 138 ? -6.565 -3.237 -4.216 1.00 97.38 138 TYR A C 1
ATOM 1089 O O . TYR A 1 138 ? -5.943 -2.587 -3.373 1.00 97.38 138 TYR A O 1
ATOM 1097 N N . ALA A 1 139 ? -7.714 -2.812 -4.748 1.00 95.44 139 ALA A N 1
ATOM 1098 C CA . ALA A 1 139 ? -8.316 -1.516 -4.450 1.00 95.44 139 ALA A CA 1
ATOM 1099 C C . ALA A 1 139 ? -8.607 -1.356 -2.949 1.00 95.44 139 ALA A C 1
ATOM 1101 O O . ALA A 1 139 ? -8.241 -0.341 -2.356 1.00 95.44 139 ALA A O 1
ATOM 1102 N N . ASN A 1 140 ? -9.143 -2.398 -2.301 1.00 93.25 140 ASN A N 1
ATOM 1103 C CA . ASN A 1 140 ? -9.417 -2.405 -0.860 1.00 93.25 140 ASN A CA 1
ATOM 1104 C C . ASN A 1 140 ? -8.148 -2.298 -0.003 1.00 93.25 140 ASN A C 1
ATOM 1106 O O . ASN A 1 140 ? -8.189 -1.802 1.122 1.00 93.25 140 ASN A O 1
ATOM 1110 N N . GLN A 1 141 ? -7.008 -2.779 -0.501 1.00 95.56 141 GLN A N 1
ATOM 1111 C CA . GLN A 1 141 ? -5.737 -2.618 0.198 1.00 95.56 141 GLN A CA 1
ATOM 1112 C C . GLN A 1 141 ? -5.136 -1.228 -0.055 1.00 95.56 141 GLN A C 1
ATOM 1114 O O . GLN A 1 141 ? -4.622 -0.598 0.869 1.00 95.56 141 GLN A O 1
ATOM 1119 N N . LEU A 1 142 ? -5.221 -0.725 -1.287 1.00 95.56 142 LEU A N 1
ATOM 1120 C CA . LEU A 1 142 ? -4.712 0.591 -1.683 1.00 95.56 142 LEU A CA 1
ATOM 1121 C C . LEU A 1 142 ? -5.505 1.756 -1.070 1.00 95.56 142 LEU A C 1
ATOM 1123 O O . LEU A 1 142 ? -4.923 2.817 -0.815 1.00 95.56 142 LEU A O 1
ATOM 1127 N N . SER A 1 143 ? -6.791 1.562 -0.766 1.00 93.00 143 SER A N 1
ATOM 1128 C CA . SER A 1 143 ? -7.630 2.549 -0.069 1.00 93.00 143 SER A CA 1
ATOM 1129 C C . SER A 1 143 ? -7.143 2.846 1.357 1.00 93.00 143 SER A C 1
ATOM 1131 O O . SER A 1 143 ? -7.354 3.942 1.875 1.00 93.00 143 SER A O 1
ATOM 1133 N N . LYS A 1 144 ? -6.378 1.927 1.970 1.00 92.94 144 LYS A N 1
ATOM 1134 C CA . LYS A 1 144 ? -5.705 2.139 3.268 1.00 92.94 144 LYS A CA 1
ATOM 1135 C C . LYS A 1 144 ? -4.565 3.165 3.190 1.00 92.94 144 LYS A C 1
ATOM 1137 O O . LYS A 1 144 ? -4.072 3.642 4.219 1.00 92.94 144 LYS A O 1
ATOM 1142 N N . ASP A 1 145 ? -4.131 3.512 1.976 1.00 93.69 145 ASP A N 1
ATOM 1143 C CA . ASP A 1 145 ? -3.065 4.476 1.685 1.00 93.69 145 ASP A CA 1
ATOM 1144 C C . ASP A 1 145 ? -1.764 4.161 2.452 1.00 93.69 145 ASP A C 1
ATOM 1146 O O . ASP A 1 145 ? -1.126 5.045 3.029 1.00 93.69 145 ASP A O 1
ATOM 1150 N N . LEU A 1 146 ? -1.394 2.875 2.511 1.00 94.25 146 LEU A N 1
ATOM 1151 C CA . LEU A 1 146 ? -0.146 2.413 3.124 1.00 94.25 146 LEU A CA 1
ATOM 1152 C C . LEU A 1 146 ? 0.995 2.493 2.117 1.00 94.25 146 LEU A C 1
ATOM 1154 O O . LEU A 1 146 ? 0.851 2.070 0.971 1.00 94.25 146 LEU A O 1
ATOM 1158 N N . VAL A 1 147 ? 2.155 2.981 2.560 1.00 94.75 147 VAL A N 1
ATOM 1159 C CA . VAL A 1 147 ? 3.330 3.138 1.690 1.00 94.75 147 VAL A CA 1
ATOM 1160 C C . VAL A 1 147 ? 3.806 1.793 1.144 1.00 94.75 147 VAL A C 1
ATOM 1162 O O . VAL A 1 147 ? 4.081 1.695 -0.046 1.00 94.75 147 VAL A O 1
ATOM 1165 N N . ILE A 1 148 ? 3.877 0.760 1.985 1.00 96.94 148 ILE A N 1
ATOM 1166 C CA . ILE A 1 148 ? 4.374 -0.571 1.619 1.00 96.94 148 ILE A CA 1
ATOM 1167 C C . ILE A 1 148 ? 3.266 -1.596 1.841 1.00 96.94 148 ILE A C 1
ATOM 1169 O O . ILE A 1 148 ? 2.709 -1.678 2.934 1.00 96.94 148 ILE A O 1
ATOM 1173 N N . ASN A 1 149 ? 2.988 -2.391 0.810 1.00 97.69 149 ASN A N 1
ATOM 1174 C CA . ASN A 1 149 ? 2.005 -3.465 0.814 1.00 97.69 149 ASN A CA 1
ATOM 1175 C C . ASN A 1 149 ? 2.671 -4.713 0.239 1.00 97.69 149 ASN A C 1
ATOM 1177 O O . ASN A 1 149 ? 3.108 -4.711 -0.910 1.00 97.69 149 ASN A O 1
ATOM 1181 N N . VAL A 1 150 ? 2.766 -5.773 1.030 1.00 97.44 150 VAL A N 1
ATOM 1182 C CA . VAL A 1 150 ? 3.325 -7.060 0.612 1.00 97.44 150 VAL A CA 1
ATOM 1183 C C . VAL A 1 150 ? 2.219 -8.097 0.697 1.00 97.44 150 VAL A C 1
ATOM 1185 O O . VAL A 1 150 ? 1.615 -8.243 1.757 1.00 97.44 150 VAL A O 1
ATOM 1188 N N . TYR A 1 151 ? 1.954 -8.803 -0.397 1.00 97.50 151 TYR A N 1
ATOM 1189 C CA . TYR A 1 151 ? 1.056 -9.949 -0.414 1.00 97.50 151 TYR A CA 1
ATOM 1190 C C . TYR A 1 151 ? 1.871 -11.237 -0.476 1.00 97.50 151 TYR A C 1
ATOM 1192 O O . TYR A 1 151 ? 2.607 -11.454 -1.443 1.00 97.50 151 TYR A O 1
ATOM 1200 N N . LYS A 1 152 ? 1.775 -12.050 0.580 1.00 95.56 152 LYS A N 1
ATOM 1201 C CA . LYS A 1 152 ? 2.503 -13.313 0.718 1.00 95.56 152 LYS A CA 1
ATOM 1202 C C . LYS A 1 152 ? 1.716 -14.313 1.568 1.00 95.56 152 LYS A C 1
ATOM 1204 O O . LYS A 1 152 ? 1.205 -13.949 2.627 1.00 95.56 152 LYS A O 1
ATOM 1209 N N . ASN A 1 153 ? 1.703 -15.579 1.165 1.00 95.19 153 ASN A N 1
ATOM 1210 C CA . ASN A 1 153 ? 1.006 -16.684 1.822 1.00 95.19 153 ASN A CA 1
ATOM 1211 C C . ASN A 1 153 ? -0.474 -16.368 2.108 1.00 95.19 153 ASN A C 1
ATOM 1213 O O . ASN A 1 153 ? -0.970 -16.593 3.216 1.00 95.19 153 ASN A O 1
ATOM 1217 N N . GLY A 1 154 ? -1.167 -15.790 1.130 1.00 95.12 154 GLY A N 1
ATOM 1218 C CA . GLY A 1 154 ? -2.582 -15.452 1.217 1.00 95.12 154 GLY A CA 1
ATOM 1219 C C . GLY A 1 154 ? -2.894 -14.209 2.054 1.00 95.12 154 GLY A C 1
ATOM 1220 O O . GLY A 1 154 ? -4.063 -13.955 2.346 1.00 95.12 154 GLY A O 1
ATOM 1221 N N . ARG A 1 155 ? -1.885 -13.443 2.498 1.00 95.06 155 ARG A N 1
ATOM 1222 C CA . ARG A 1 155 ? -2.062 -12.346 3.463 1.00 95.06 155 ARG A CA 1
ATOM 1223 C C . ARG A 1 155 ? -1.350 -11.067 3.041 1.00 95.06 155 ARG A C 1
ATOM 1225 O O . ARG A 1 155 ? -0.230 -11.093 2.539 1.00 95.06 155 ARG A O 1
ATOM 1232 N N . TRP A 1 156 ? -1.998 -9.937 3.323 1.00 96.69 156 TRP A N 1
ATOM 1233 C CA . TRP A 1 156 ? -1.401 -8.606 3.233 1.00 96.69 156 TRP A CA 1
ATOM 1234 C C . TRP A 1 156 ? -0.558 -8.291 4.472 1.00 96.69 156 TRP A C 1
ATOM 1236 O O . TRP A 1 156 ? -0.939 -8.619 5.595 1.00 96.69 156 TRP A O 1
ATOM 1246 N N . GLY A 1 157 ? 0.564 -7.606 4.278 1.00 95.56 157 GLY A N 1
ATOM 1247 C CA . GLY A 1 157 ? 1.443 -7.177 5.358 1.00 95.56 157 GLY A CA 1
ATOM 1248 C C . GLY A 1 157 ? 2.585 -6.281 4.887 1.00 95.56 157 GLY A C 1
ATOM 1249 O O . GLY A 1 157 ? 2.521 -5.638 3.841 1.00 95.56 157 GLY A O 1
ATOM 1250 N N . THR A 1 158 ? 3.646 -6.239 5.688 1.00 94.62 158 THR A N 1
ATOM 1251 C CA . THR A 1 158 ? 4.899 -5.528 5.410 1.00 94.62 158 THR A CA 1
ATOM 1252 C C . THR A 1 158 ? 6.056 -6.302 6.033 1.00 94.62 158 THR A C 1
ATOM 1254 O O . THR A 1 158 ? 5.859 -7.035 7.002 1.00 94.62 158 THR A O 1
ATOM 1257 N N . TYR A 1 159 ? 7.269 -6.099 5.526 1.00 91.81 159 TYR A N 1
ATOM 1258 C CA . TYR A 1 159 ? 8.476 -6.463 6.265 1.00 91.81 159 TYR A CA 1
ATOM 1259 C C . TYR A 1 159 ? 8.722 -5.440 7.382 1.00 91.81 159 TYR A C 1
ATOM 1261 O O . TYR A 1 159 ? 8.472 -4.244 7.189 1.00 91.81 159 TYR A O 1
ATOM 1269 N N . ARG A 1 160 ? 9.146 -5.918 8.553 1.00 84.38 160 ARG A N 1
ATOM 1270 C CA . ARG A 1 160 ? 9.474 -5.133 9.748 1.00 84.38 160 ARG A CA 1
ATOM 1271 C C . ARG A 1 160 ? 10.825 -5.561 10.283 1.00 84.38 160 ARG A C 1
ATOM 1273 O O . ARG A 1 160 ? 11.122 -6.769 10.159 1.00 84.38 160 ARG A O 1
#